Protein AF-A0A0F9G2N0-F1 (afdb_monomer)

Solvent-accessible surface area (backbone atoms only — not comparable to full-atom values): 6550 Å² total; per-residue (Å²): 134,86,53,68,74,60,53,52,54,39,42,67,52,24,48,57,53,45,67,73,54,59,80,84,76,74,52,74,69,56,53,52,51,37,28,52,29,41,26,53,28,55,44,36,74,68,75,54,58,50,63,70,40,86,46,91,75,97,52,58,77,41,74,52,57,62,85,88,47,66,50,67,42,40,75,39,20,41,50,30,57,64,68,39,81,80,40,42,76,77,44,59,94,60,81,90,81,85,88,79,84,82,91,73,81,133

Nearest PDB structures (foldseek):
  8zaf-assembly1_B  TM=7.977E-01  e=6.417E+00  Shimazuella kribbensis
  8trc-assembly1_B  TM=2.451E-01  e=7.646E+00  Rattus norvegicus

Structure (mmCIF, N/CA/C/O backbone):
data_AF-A0A0F9G2N0-F1
#
_entry.id   AF-A0A0F9G2N0-F1
#
loop_
_atom_site.group_PDB
_atom_site.id
_atom_site.type_symbol
_atom_site.label_atom_id
_atom_site.label_alt_id
_atom_site.label_comp_id
_atom_site.label_asym_id
_atom_site.label_entity_id
_atom_site.label_seq_id
_atom_site.pdbx_PDB_ins_code
_atom_site.Cartn_x
_atom_site.Cartn_y
_atom_site.Cartn_z
_atom_site.occupancy
_atom_site.B_iso_or_equiv
_atom_site.auth_seq_id
_atom_site.auth_comp_id
_atom_site.auth_asym_id
_atom_site.auth_atom_id
_atom_site.pdbx_PDB_model_num
ATOM 1 N N . ALA A 1 1 ? -5.478 2.202 21.940 1.00 61.44 1 ALA A N 1
ATOM 2 C CA . ALA A 1 1 ? -4.141 2.016 21.344 1.00 61.44 1 ALA A CA 1
ATOM 3 C C . ALA A 1 1 ? -4.147 0.717 20.552 1.00 61.44 1 ALA A C 1
ATOM 5 O O . ALA A 1 1 ? -4.714 -0.260 21.037 1.00 61.44 1 ALA A O 1
ATOM 6 N N . LEU A 1 2 ? -3.596 0.712 19.338 1.00 69.00 2 LEU A N 1
ATOM 7 C CA . LEU A 1 2 ? -3.338 -0.531 18.608 1.00 69.00 2 LEU A CA 1
ATOM 8 C C . LEU A 1 2 ? -2.234 -1.302 19.338 1.00 69.00 2 LEU A C 1
ATOM 10 O O . LEU A 1 2 ? -1.269 -0.698 19.789 1.00 69.00 2 LEU A O 1
ATOM 14 N N . LEU A 1 3 ? -2.414 -2.613 19.492 1.00 81.44 3 LEU A N 1
ATOM 15 C CA . LEU A 1 3 ? -1.382 -3.495 20.040 1.00 81.44 3 LEU A CA 1
ATOM 16 C C . LEU A 1 3 ? -0.312 -3.735 18.972 1.00 81.44 3 LEU A C 1
ATOM 18 O O . LEU A 1 3 ? -0.665 -3.904 17.804 1.00 81.44 3 LEU A O 1
ATOM 22 N N . ASP A 1 4 ? 0.953 -3.840 19.372 1.00 84.06 4 ASP A N 1
ATOM 23 C CA . ASP A 1 4 ? 2.080 -4.061 18.452 1.00 84.06 4 ASP A CA 1
ATOM 24 C C . ASP A 1 4 ? 1.864 -5.293 17.562 1.00 84.06 4 ASP A C 1
ATOM 26 O O . ASP A 1 4 ? 1.970 -5.206 16.343 1.00 84.06 4 ASP A O 1
ATOM 30 N N . ALA A 1 5 ? 1.378 -6.397 18.140 1.00 84.69 5 ALA A N 1
ATOM 31 C CA . ALA A 1 5 ? 1.050 -7.614 17.394 1.00 84.69 5 ALA A CA 1
ATOM 32 C C . ALA A 1 5 ? -0.009 -7.404 16.291 1.00 84.69 5 ALA A C 1
ATOM 34 O O . ALA A 1 5 ? -0.023 -8.119 15.290 1.00 84.69 5 ALA A O 1
ATOM 35 N N . ALA A 1 6 ? -0.914 -6.432 16.458 1.00 85.88 6 ALA A N 1
ATOM 36 C CA . ALA A 1 6 ? -1.875 -6.089 15.416 1.00 85.88 6 ALA A CA 1
ATOM 37 C C . ALA A 1 6 ? -1.197 -5.322 14.276 1.00 85.88 6 ALA A C 1
ATOM 39 O O . ALA A 1 6 ? -1.492 -5.594 13.118 1.00 85.88 6 ALA A O 1
ATOM 40 N N . ILE A 1 7 ? -0.282 -4.400 14.592 1.00 89.44 7 ILE A N 1
ATOM 41 C CA . ILE A 1 7 ? 0.496 -3.649 13.597 1.00 89.44 7 ILE A CA 1
ATOM 42 C C . ILE A 1 7 ? 1.384 -4.607 12.795 1.00 89.44 7 ILE A C 1
ATOM 44 O O . ILE A 1 7 ? 1.370 -4.551 11.566 1.00 89.44 7 ILE A O 1
ATOM 48 N N . ASP A 1 8 ? 2.058 -5.543 13.464 1.00 93.31 8 ASP A N 1
ATOM 49 C CA . ASP A 1 8 ? 2.903 -6.557 12.824 1.00 93.31 8 ASP A CA 1
ATOM 50 C C . ASP A 1 8 ? 2.122 -7.417 11.825 1.00 93.31 8 ASP A C 1
ATOM 52 O O . ASP A 1 8 ? 2.616 -7.713 10.737 1.00 93.31 8 ASP A O 1
ATOM 56 N N . ALA A 1 9 ? 0.871 -7.764 12.141 1.00 93.44 9 ALA A N 1
ATOM 57 C CA . ALA A 1 9 ? 0.007 -8.490 11.215 1.00 93.44 9 ALA A CA 1
ATOM 58 C C . ALA A 1 9 ? -0.292 -7.681 9.939 1.00 93.44 9 ALA A C 1
ATOM 60 O O . ALA A 1 9 ? -0.304 -8.246 8.845 1.00 93.44 9 ALA A O 1
ATOM 61 N N . TYR A 1 10 ? -0.492 -6.361 10.043 1.00 94.75 10 TYR A N 1
ATOM 62 C CA . TYR A 1 10 ? -0.672 -5.505 8.864 1.00 94.75 10 TYR A CA 1
ATOM 63 C C . TYR A 1 10 ? 0.624 -5.334 8.068 1.00 94.75 10 TYR A C 1
ATOM 65 O O . TYR A 1 10 ? 0.571 -5.347 6.839 1.00 94.75 10 TYR A O 1
ATOM 73 N N . ILE A 1 11 ? 1.778 -5.235 8.736 1.00 95.38 11 ILE A N 1
ATOM 74 C CA . ILE A 1 11 ? 3.092 -5.188 8.075 1.00 95.38 11 ILE A CA 1
ATOM 75 C C . ILE A 1 11 ? 3.337 -6.487 7.298 1.00 95.38 11 ILE A C 1
ATOM 77 O O . ILE A 1 11 ? 3.724 -6.445 6.130 1.00 95.38 11 ILE A O 1
ATOM 81 N N . ALA A 1 12 ? 3.035 -7.639 7.903 1.00 96.12 12 ALA A N 1
ATOM 82 C CA . ALA A 1 12 ? 3.169 -8.949 7.269 1.00 96.12 12 ALA A CA 1
ATOM 83 C C . ALA A 1 12 ? 2.301 -9.101 6.007 1.00 96.12 12 ALA A C 1
ATOM 85 O O . ALA A 1 12 ? 2.643 -9.878 5.119 1.00 96.12 12 ALA A O 1
ATOM 86 N N . VAL A 1 13 ? 1.201 -8.347 5.902 1.00 94.94 13 VAL A N 1
ATOM 87 C CA . VAL A 1 13 ? 0.374 -8.265 4.687 1.00 94.94 13 VAL A CA 1
ATOM 88 C C . VAL A 1 13 ? 0.925 -7.231 3.702 1.00 94.94 13 VAL A C 1
ATOM 90 O O . VAL A 1 13 ? 0.983 -7.496 2.501 1.00 94.94 13 VAL A O 1
ATOM 93 N N . ALA A 1 14 ? 1.346 -6.059 4.181 1.00 96.12 14 ALA A N 1
ATOM 94 C CA . ALA A 1 14 ? 1.851 -4.983 3.333 1.00 96.12 14 ALA A CA 1
ATOM 95 C C . ALA A 1 14 ? 3.133 -5.384 2.586 1.00 96.12 14 ALA A C 1
ATOM 97 O O . ALA A 1 14 ? 3.257 -5.081 1.399 1.00 96.12 14 ALA A O 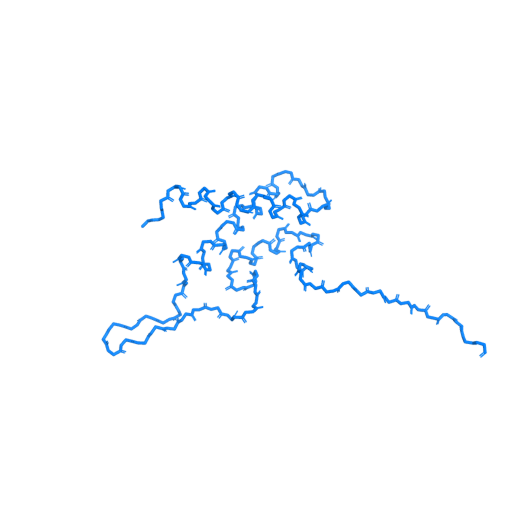1
ATOM 98 N N . ASN A 1 15 ? 4.043 -6.112 3.240 1.00 95.50 15 ASN A N 1
ATOM 99 C CA . ASN A 1 15 ? 5.311 -6.545 2.654 1.00 95.50 15 ASN A CA 1
ATOM 100 C C . ASN A 1 15 ? 5.137 -7.327 1.333 1.00 95.50 15 ASN A C 1
ATOM 102 O O . ASN A 1 15 ? 5.578 -6.830 0.292 1.00 95.50 15 ASN A O 1
ATOM 106 N N . PRO A 1 16 ? 4.431 -8.477 1.298 1.00 95.25 16 PRO A N 1
ATOM 107 C CA . PRO A 1 16 ? 4.236 -9.217 0.056 1.00 95.25 16 PRO A CA 1
ATOM 108 C C . PRO A 1 16 ? 3.415 -8.434 -0.974 1.00 95.25 16 PRO A C 1
ATOM 110 O O . PRO A 1 16 ? 3.631 -8.607 -2.171 1.00 95.25 16 PRO A O 1
ATOM 113 N N . MET A 1 17 ? 2.500 -7.548 -0.558 1.00 94.56 17 MET A N 1
ATOM 114 C CA . MET A 1 17 ? 1.779 -6.688 -1.505 1.00 94.56 17 MET A CA 1
ATOM 115 C C . MET A 1 17 ? 2.729 -5.748 -2.249 1.00 94.56 17 MET A C 1
ATOM 117 O O . MET A 1 17 ? 2.625 -5.631 -3.469 1.00 94.56 17 MET A O 1
ATOM 121 N N . VAL A 1 18 ? 3.662 -5.104 -1.546 1.00 94.94 18 VAL A N 1
ATOM 122 C CA . VAL A 1 18 ? 4.657 -4.222 -2.169 1.00 94.94 18 VAL A CA 1
ATOM 123 C C . VAL A 1 18 ? 5.610 -5.027 -3.046 1.00 94.94 18 VAL A C 1
ATOM 125 O O . VAL A 1 18 ? 5.768 -4.691 -4.220 1.00 94.94 18 VAL A O 1
ATOM 128 N N . THR A 1 19 ? 6.178 -6.116 -2.522 1.00 92.50 19 THR A N 1
ATOM 129 C CA . THR A 1 19 ? 7.156 -6.950 -3.240 1.00 92.50 19 THR A CA 1
ATOM 130 C C . THR A 1 19 ? 6.591 -7.554 -4.523 1.00 92.50 19 THR A C 1
ATOM 132 O O . THR A 1 19 ? 7.288 -7.598 -5.532 1.00 92.50 19 THR A O 1
ATOM 135 N N . ASN A 1 20 ? 5.330 -7.993 -4.512 1.00 91.19 20 ASN A N 1
ATOM 136 C CA . ASN A 1 20 ? 4.723 -8.639 -5.676 1.00 91.19 20 ASN A CA 1
ATOM 137 C C . ASN A 1 20 ? 4.135 -7.641 -6.681 1.00 91.19 20 ASN A C 1
ATOM 139 O O . ASN A 1 20 ? 4.001 -7.972 -7.857 1.00 91.19 20 ASN A O 1
ATOM 143 N N . THR A 1 21 ? 3.754 -6.440 -6.236 1.00 91.50 21 THR A N 1
ATOM 144 C CA . THR A 1 21 ? 3.095 -5.449 -7.105 1.00 91.50 21 THR A CA 1
ATOM 145 C C . THR A 1 21 ? 4.102 -4.525 -7.781 1.00 91.50 21 THR A C 1
ATOM 147 O O . THR A 1 21 ? 3.942 -4.198 -8.955 1.00 91.50 21 THR A O 1
ATOM 150 N N . VAL A 1 22 ? 5.136 -4.083 -7.062 1.00 91.81 22 VAL A N 1
ATOM 151 C CA . VAL A 1 22 ? 6.083 -3.076 -7.554 1.00 91.81 22 VAL A CA 1
ATOM 152 C C . VAL A 1 22 ? 7.316 -3.757 -8.147 1.00 91.81 22 VAL A C 1
ATOM 154 O O . VAL A 1 22 ? 8.201 -4.202 -7.425 1.00 91.81 22 VAL A O 1
ATOM 157 N N . THR A 1 23 ? 7.404 -3.801 -9.477 1.00 83.50 23 THR A N 1
ATOM 158 C CA . THR A 1 23 ? 8.484 -4.507 -10.204 1.00 83.50 23 THR A CA 1
ATOM 159 C C . THR A 1 23 ? 9.469 -3.584 -10.927 1.00 83.50 23 THR A C 1
ATOM 161 O O . THR A 1 23 ? 10.484 -4.026 -11.453 1.00 83.50 23 THR A O 1
ATOM 164 N N . CYS A 1 24 ? 9.204 -2.284 -10.941 1.00 84.25 24 CYS A N 1
ATOM 165 C CA . CYS A 1 24 ? 9.889 -1.288 -11.769 1.00 84.25 24 CYS A CA 1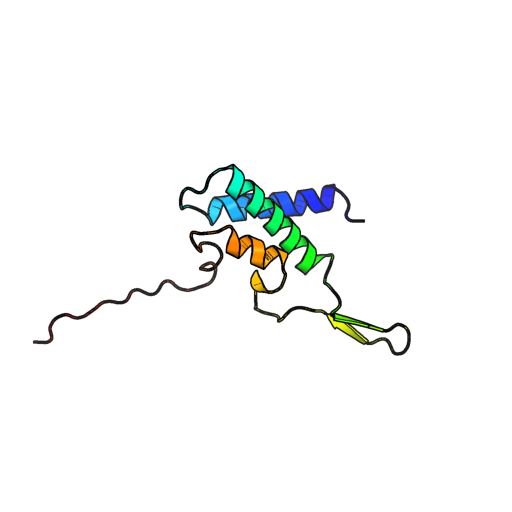
ATOM 166 C C . CYS A 1 24 ? 11.231 -0.756 -11.217 1.00 84.25 24 CYS A C 1
ATOM 168 O O . CYS A 1 24 ? 11.696 0.295 -11.654 1.00 84.25 24 CYS A O 1
ATOM 170 N N . GLY A 1 25 ? 11.863 -1.447 -10.265 1.00 86.94 25 GLY A N 1
ATOM 171 C CA . GLY A 1 25 ? 13.205 -1.087 -9.786 1.00 86.94 25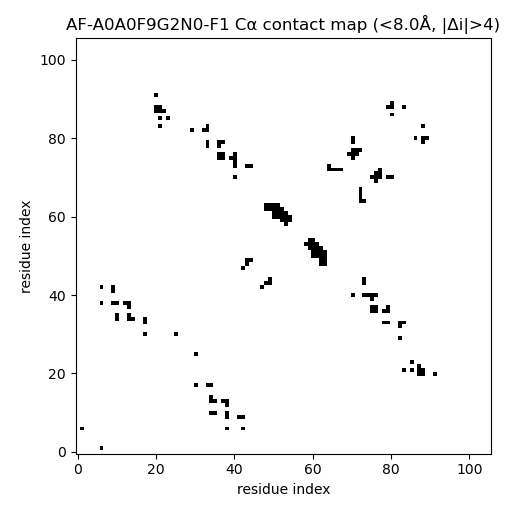 GLY A CA 1
ATOM 172 C C . GLY A 1 25 ? 13.284 0.146 -8.875 1.00 86.94 25 GLY A C 1
ATOM 173 O O . GLY A 1 25 ? 14.306 0.830 -8.875 1.00 86.94 25 GLY A O 1
ATOM 174 N N . LEU A 1 26 ? 12.241 0.443 -8.087 1.00 92.62 26 LEU A N 1
ATOM 175 C CA . LEU A 1 26 ? 12.336 1.456 -7.025 1.00 92.62 26 LEU A CA 1
ATOM 176 C C . LEU A 1 26 ? 13.411 1.079 -5.995 1.00 92.62 26 LEU A C 1
ATOM 178 O O . LEU A 1 26 ? 13.667 -0.100 -5.743 1.00 92.62 26 LEU A O 1
ATOM 182 N N . SER A 1 27 ? 14.023 2.085 -5.363 1.00 95.06 27 SER A N 1
ATOM 183 C CA . SER A 1 27 ? 15.011 1.839 -4.312 1.00 95.06 27 SER A CA 1
ATOM 184 C C . SER A 1 27 ? 14.377 1.137 -3.108 1.00 95.06 27 SER A C 1
ATOM 186 O O . SER A 1 27 ? 13.213 1.361 -2.768 1.00 95.06 27 SER A O 1
ATOM 188 N N . ALA A 1 28 ? 15.177 0.346 -2.390 1.00 94.00 28 ALA A N 1
ATOM 189 C CA . ALA A 1 28 ? 14.728 -0.325 -1.170 1.00 94.00 28 ALA A CA 1
ATOM 190 C C . ALA A 1 28 ? 14.186 0.658 -0.111 1.00 94.00 28 ALA A C 1
ATOM 192 O O . ALA A 1 28 ? 13.262 0.322 0.626 1.00 94.00 28 ALA A O 1
ATOM 193 N N . SER A 1 29 ? 14.719 1.885 -0.059 1.00 95.88 29 SER A N 1
ATOM 194 C CA . SER A 1 29 ? 14.212 2.938 0.827 1.00 95.88 29 SER A CA 1
ATOM 195 C C . SER A 1 29 ? 12.791 3.369 0.464 1.00 95.88 29 SER A C 1
ATOM 197 O O . SER A 1 29 ? 11.947 3.466 1.350 1.00 95.88 29 SER A O 1
ATOM 199 N N . VAL A 1 30 ? 12.499 3.568 -0.825 1.00 95.75 30 VAL A N 1
ATOM 200 C CA . VAL A 1 30 ? 11.156 3.941 -1.291 1.00 95.75 30 VAL A CA 1
ATOM 201 C C . VAL A 1 30 ? 10.174 2.793 -1.076 1.00 95.75 30 VAL A C 1
ATOM 203 O O . VAL A 1 30 ? 9.080 3.026 -0.573 1.00 95.75 30 VAL A O 1
ATOM 206 N N . LEU A 1 31 ? 10.572 1.549 -1.364 1.00 95.81 31 LEU A N 1
ATOM 207 C CA . LEU A 1 31 ? 9.733 0.371 -1.107 1.00 95.81 31 LEU A CA 1
ATOM 208 C C . LEU A 1 31 ? 9.359 0.246 0.377 1.00 95.81 31 LEU A C 1
ATOM 210 O O . LEU A 1 31 ? 8.208 -0.041 0.701 1.00 95.81 31 LEU A O 1
ATOM 214 N N . LYS A 1 32 ? 10.304 0.532 1.281 1.00 96.62 32 LYS A N 1
ATOM 215 C CA . LYS A 1 32 ? 10.059 0.510 2.728 1.00 96.62 32 LYS A CA 1
ATOM 216 C C . LYS A 1 32 ? 9.114 1.622 3.191 1.00 96.62 32 LYS A C 1
ATOM 218 O O . LYS A 1 32 ? 8.291 1.397 4.075 1.00 96.62 32 LYS A O 1
ATOM 223 N N . GLU A 1 33 ? 9.194 2.809 2.593 1.00 97.44 33 GLU A N 1
ATOM 224 C CA . GLU A 1 33 ? 8.213 3.869 2.851 1.00 97.44 33 GLU A CA 1
ATOM 225 C C . GLU A 1 33 ? 6.826 3.485 2.324 1.00 97.44 33 GLU A C 1
ATOM 227 O O . GLU A 1 33 ? 5.838 3.642 3.040 1.00 97.44 33 GLU A O 1
ATOM 232 N N . ILE A 1 34 ? 6.736 2.913 1.120 1.00 97.19 34 ILE A N 1
ATOM 233 C CA . ILE A 1 34 ? 5.469 2.427 0.558 1.00 97.19 34 ILE A CA 1
ATOM 234 C C . ILE A 1 34 ? 4.825 1.389 1.488 1.00 97.19 34 ILE A C 1
ATOM 236 O O . ILE A 1 34 ? 3.637 1.505 1.781 1.00 97.19 34 ILE A O 1
ATOM 240 N N . GLU A 1 35 ? 5.586 0.419 2.000 1.00 97.44 35 GLU A N 1
ATOM 241 C CA . GLU A 1 35 ? 5.099 -0.575 2.969 1.00 97.44 35 GLU A CA 1
ATOM 242 C C . GLU A 1 35 ? 4.548 0.083 4.241 1.00 97.44 35 GLU A C 1
ATOM 244 O O . GLU A 1 35 ? 3.463 -0.277 4.709 1.00 97.44 35 GLU A O 1
ATOM 249 N N . ARG A 1 36 ? 5.249 1.091 4.777 1.00 97.25 36 ARG A N 1
ATOM 250 C CA . ARG A 1 36 ? 4.804 1.836 5.962 1.00 97.25 36 ARG A CA 1
ATOM 251 C C . ARG A 1 36 ? 3.468 2.535 5.718 1.00 97.25 36 ARG A C 1
ATOM 253 O O . ARG A 1 36 ? 2.544 2.395 6.519 1.00 97.25 36 ARG A O 1
ATOM 260 N N . TRP A 1 37 ? 3.348 3.272 4.617 1.00 97.69 37 TRP A N 1
ATOM 261 C CA . TRP A 1 37 ? 2.115 3.994 4.291 1.00 97.69 37 TRP A CA 1
ATOM 262 C C . TRP A 1 37 ? 0.972 3.049 3.913 1.00 97.69 37 TRP A C 1
ATOM 264 O O . TRP A 1 37 ? -0.178 3.312 4.265 1.00 97.69 37 TRP A O 1
ATOM 274 N N . LEU A 1 38 ? 1.275 1.914 3.278 1.00 96.62 38 LEU A N 1
ATOM 275 C CA . LEU A 1 38 ? 0.295 0.867 2.999 1.00 96.62 38 LEU A CA 1
ATOM 276 C C . LEU A 1 38 ? -0.213 0.227 4.295 1.00 96.62 38 LEU A C 1
ATOM 278 O O . LEU A 1 38 ? -1.417 0.048 4.450 1.00 96.62 38 LEU A O 1
ATOM 282 N N . THR A 1 39 ? 0.670 -0.036 5.257 1.00 96.25 39 THR A N 1
ATOM 283 C CA . THR A 1 39 ? 0.297 -0.523 6.595 1.00 96.25 39 THR A CA 1
ATOM 284 C C . THR A 1 39 ? -0.657 0.459 7.281 1.00 96.25 39 THR A C 1
ATOM 286 O O . THR A 1 39 ? -1.730 0.061 7.738 1.00 96.25 39 THR A O 1
ATOM 289 N N . ALA A 1 40 ? -0.327 1.755 7.284 1.00 94.38 40 ALA A N 1
ATOM 290 C CA . ALA A 1 40 ? -1.197 2.795 7.840 1.00 94.38 40 ALA A CA 1
ATOM 291 C C . ALA A 1 40 ? -2.553 2.873 7.115 1.00 94.38 40 ALA A C 1
ATOM 293 O O . ALA A 1 40 ? -3.599 2.997 7.756 1.00 94.38 40 ALA A O 1
ATOM 294 N N . HIS A 1 41 ? -2.562 2.735 5.785 1.00 93.75 41 HIS A N 1
ATOM 295 C CA . HIS A 1 41 ? -3.795 2.649 5.007 1.00 93.75 41 HIS A CA 1
ATOM 296 C C . HIS A 1 41 ? -4.659 1.461 5.457 1.00 93.75 41 HIS A C 1
ATOM 298 O O . HIS A 1 41 ? -5.828 1.659 5.791 1.00 93.75 41 HIS A O 1
ATOM 304 N N . LEU A 1 42 ? -4.089 0.256 5.543 1.00 92.88 42 LEU A N 1
ATOM 305 C CA . LEU A 1 42 ? -4.806 -0.953 5.964 1.00 92.88 42 LEU A CA 1
ATOM 306 C C . LEU A 1 42 ? -5.399 -0.817 7.373 1.00 92.88 42 LEU A C 1
ATOM 308 O O . LEU A 1 42 ? -6.549 -1.203 7.600 1.00 92.88 42 LEU A O 1
ATOM 312 N N . ILE A 1 43 ? -4.656 -0.213 8.301 1.00 91.56 43 ILE A N 1
ATOM 313 C CA . ILE A 1 43 ? -5.143 0.094 9.650 1.00 91.56 43 ILE A CA 1
ATOM 314 C C . ILE A 1 43 ? -6.337 1.058 9.584 1.00 91.56 43 ILE A C 1
ATOM 316 O O . ILE A 1 43 ? -7.395 0.756 10.140 1.00 91.56 43 ILE A O 1
ATOM 320 N N . SER A 1 44 ? -6.213 2.170 8.849 1.00 88.62 44 SER A N 1
ATOM 321 C CA . SER A 1 44 ? -7.263 3.200 8.759 1.00 88.62 44 SER A CA 1
ATOM 322 C C . SER A 1 44 ? -8.578 2.708 8.146 1.00 88.62 44 SER A C 1
ATOM 324 O O . SER A 1 44 ? -9.651 3.138 8.556 1.00 88.62 44 SER A O 1
ATOM 326 N N . ILE A 1 45 ? -8.542 1.769 7.197 1.00 86.31 45 ILE A N 1
ATOM 327 C CA . ILE A 1 45 ? -9.772 1.246 6.574 1.00 86.31 45 ILE A CA 1
ATOM 328 C C . ILE A 1 45 ? -10.427 0.106 7.377 1.00 86.31 45 ILE A C 1
ATOM 330 O O . ILE A 1 45 ? -11.593 -0.236 7.137 1.00 86.31 45 ILE A O 1
ATOM 334 N N . THR A 1 46 ? -9.702 -0.497 8.327 1.00 82.69 46 THR A N 1
ATOM 335 C CA . THR A 1 46 ? -10.182 -1.650 9.108 1.00 82.69 46 THR A CA 1
ATOM 336 C C . THR A 1 46 ? -10.476 -1.310 10.565 1.00 82.69 46 THR A C 1
ATOM 338 O O . THR A 1 46 ? -11.598 -1.530 11.017 1.00 82.69 46 THR A O 1
ATOM 341 N N . LYS A 1 47 ? -9.482 -0.796 11.292 1.00 73.50 47 LYS A N 1
ATOM 342 C CA . LYS A 1 47 ? -9.519 -0.550 12.739 1.00 73.50 47 LYS A CA 1
ATOM 343 C C . LYS A 1 47 ? -9.901 0.886 13.059 1.00 73.50 47 LYS A C 1
ATOM 345 O O . LYS A 1 47 ? -10.815 1.102 13.846 1.00 73.50 47 LYS A O 1
ATOM 350 N N . ASP A 1 48 ? -9.261 1.837 12.389 1.00 66.38 48 ASP A N 1
ATOM 351 C CA . ASP A 1 48 ? -9.422 3.265 12.666 1.00 66.38 48 ASP A CA 1
ATOM 352 C C . ASP A 1 48 ? -10.288 3.923 11.593 1.00 66.38 48 ASP A C 1
ATOM 354 O O . ASP A 1 48 ? -9.909 4.933 10.996 1.00 66.38 48 ASP A O 1
ATOM 358 N N . ARG A 1 49 ? -11.451 3.320 11.306 1.00 62.00 49 ARG A N 1
ATOM 359 C CA . ARG A 1 49 ? -12.393 3.880 10.333 1.00 62.00 49 ARG A CA 1
ATOM 360 C C . ARG A 1 49 ? -12.781 5.279 10.782 1.00 62.00 49 ARG A C 1
ATOM 362 O O . ARG A 1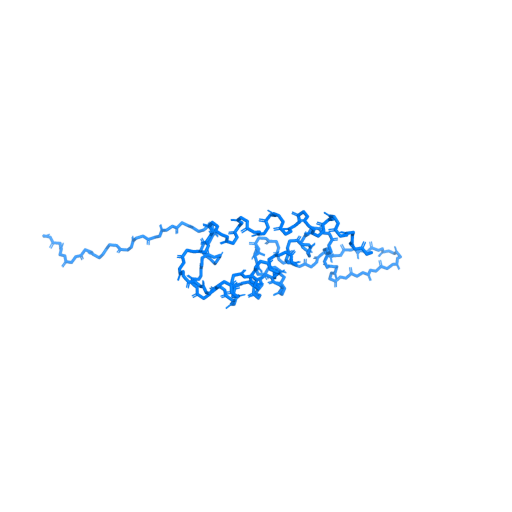 49 ? -13.572 5.433 11.709 1.00 62.00 49 ARG A O 1
ATOM 369 N N . MET A 1 50 ? -12.229 6.285 10.110 1.00 55.31 50 MET A N 1
ATOM 370 C CA . MET A 1 50 ? -12.485 7.675 10.451 1.00 55.31 50 MET A CA 1
ATOM 371 C C . MET A 1 50 ? -13.983 7.962 10.308 1.00 55.31 50 MET A C 1
ATOM 373 O O . MET A 1 50 ? -14.569 7.783 9.235 1.00 55.31 50 MET A O 1
ATOM 377 N N . THR A 1 51 ? -14.614 8.396 11.390 1.00 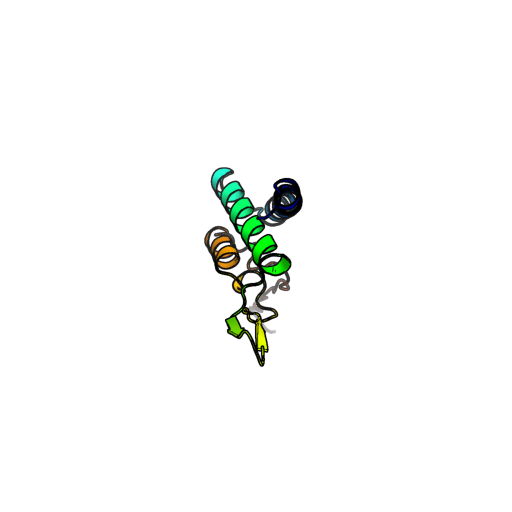52.00 51 THR A N 1
ATOM 378 C CA . THR A 1 51 ? -15.982 8.908 11.397 1.00 52.00 51 THR A CA 1
ATOM 379 C C . THR A 1 51 ? -15.974 10.327 10.822 1.00 52.00 51 THR A C 1
ATOM 381 O O . THR A 1 51 ? -15.199 11.182 11.229 1.00 52.00 51 THR A O 1
ATOM 384 N N . THR A 1 52 ? -16.810 10.581 9.817 1.00 53.22 52 THR A N 1
ATOM 385 C CA . THR A 1 52 ? -17.021 11.923 9.232 1.00 53.22 52 THR A CA 1
ATOM 386 C C . THR A 1 52 ? -17.849 12.816 10.148 1.00 53.22 52 THR A C 1
ATOM 388 O O . THR A 1 52 ? -17.816 14.034 10.020 1.00 53.22 52 THR A O 1
ATOM 391 N N . GLU A 1 53 ? -18.647 12.202 11.020 1.00 48.06 53 GLU A N 1
ATOM 392 C CA . GLU A 1 53 ? -19.572 12.862 11.931 1.00 48.06 53 GLU A CA 1
ATOM 393 C C . GLU A 1 53 ? -19.762 11.943 13.147 1.00 48.06 53 GLU A C 1
ATOM 395 O O . GLU A 1 53 ? -20.103 10.766 12.985 1.00 48.06 53 GLU A O 1
ATOM 400 N N . GLU A 1 54 ? -19.506 12.464 14.347 1.00 48.16 54 GLU A N 1
ATOM 401 C CA . GLU A 1 54 ? -19.730 11.781 15.622 1.00 48.16 54 GLU A CA 1
ATOM 402 C C . GLU A 1 54 ? -20.708 12.632 16.447 1.00 48.16 54 GLU A C 1
ATOM 404 O O . GLU A 1 54 ? -20.396 13.755 16.843 1.00 48.16 54 GLU A O 1
ATOM 409 N N . LYS A 1 55 ? -21.930 12.130 16.653 1.00 48.12 55 LYS A N 1
ATOM 410 C CA . LYS A 1 55 ? -22.955 12.765 17.497 1.00 48.12 55 LYS A CA 1
ATOM 411 C C . LYS A 1 55 ? -23.218 11.844 18.684 1.00 48.12 55 LYS A C 1
ATOM 413 O O . LYS A 1 55 ? -23.546 10.687 18.462 1.00 48.12 55 LYS A O 1
ATOM 418 N N . LEU A 1 56 ? -23.117 12.330 19.921 1.00 50.62 56 LEU A N 1
ATOM 419 C CA . LEU A 1 56 ? -23.505 11.572 21.120 1.00 50.62 56 LEU A CA 1
ATOM 420 C C . LEU A 1 56 ? -24.884 12.039 21.623 1.00 50.62 56 LEU A C 1
ATOM 422 O O . LEU A 1 56 ? -25.052 13.213 21.945 1.00 50.62 56 LEU A O 1
ATOM 426 N N . GLY A 1 57 ? -25.864 11.122 21.658 1.00 65.69 57 GLY A N 1
ATOM 427 C CA . GLY A 1 57 ? -27.287 11.368 21.958 1.00 65.69 57 GLY A CA 1
ATOM 428 C C . GLY A 1 57 ? -28.203 10.599 20.993 1.00 65.69 57 GLY A C 1
ATOM 429 O O . GLY A 1 57 ? -28.034 9.395 20.835 1.00 65.69 57 GLY A O 1
ATOM 430 N N . GLU A 1 58 ? -29.106 11.287 20.282 1.00 53.69 58 GLU A N 1
ATOM 431 C CA . GLU A 1 58 ? -29.665 10.856 18.980 1.00 53.69 58 GLU A CA 1
ATOM 432 C C . GLU A 1 58 ? -28.527 10.655 17.952 1.00 53.69 58 GLU A C 1
ATOM 434 O O . GLU A 1 58 ? -28.274 11.463 17.054 1.00 53.69 58 GLU A O 1
ATOM 439 N N . ALA A 1 59 ? -27.742 9.610 18.174 1.00 47.94 59 ALA A N 1
ATOM 440 C CA . ALA A 1 59 ? -26.399 9.468 17.657 1.00 47.94 59 ALA A CA 1
ATOM 441 C C . ALA A 1 59 ? -26.421 8.849 16.263 1.00 47.94 59 ALA A C 1
ATOM 443 O O . ALA A 1 59 ? -26.677 7.658 16.102 1.00 47.94 59 ALA A O 1
ATOM 444 N N . THR A 1 60 ? -26.125 9.656 15.244 1.00 49.12 60 THR A N 1
ATOM 445 C CA . THR A 1 60 ? -25.837 9.156 13.895 1.00 49.12 60 THR A CA 1
ATOM 446 C C . THR A 1 60 ? -24.327 9.111 13.704 1.00 49.12 60 THR A C 1
ATOM 448 O O . THR A 1 60 ? -23.658 10.132 13.844 1.00 49.12 60 THR A O 1
ATOM 451 N N . VAL A 1 61 ? -23.800 7.935 13.363 1.00 52.50 61 VAL A N 1
ATOM 452 C CA . VAL A 1 61 ? -22.396 7.739 12.982 1.00 52.50 61 VAL A CA 1
ATOM 453 C C . VAL A 1 61 ? -22.327 7.649 11.458 1.00 52.50 61 VAL A C 1
ATOM 455 O O . VAL A 1 61 ? -22.894 6.728 10.870 1.00 52.50 61 VAL A O 1
ATOM 458 N N . LYS A 1 62 ? -21.637 8.589 10.799 1.00 58.41 62 LYS A N 1
ATOM 459 C CA . LYS A 1 62 ? -21.339 8.501 9.357 1.00 58.41 62 LYS A CA 1
ATOM 460 C C . LYS A 1 62 ? -19.868 8.184 9.155 1.00 58.41 62 LYS A C 1
ATOM 462 O O . LYS A 1 62 ? -19.015 9.004 9.478 1.00 58.41 62 LYS A O 1
ATOM 467 N N . TYR A 1 63 ? -19.553 7.035 8.574 1.00 58.19 63 TYR A N 1
ATOM 468 C CA . TYR A 1 63 ? -18.179 6.683 8.209 1.00 58.19 63 TYR A CA 1
ATOM 469 C C . TYR A 1 63 ? -17.687 7.523 7.026 1.00 58.19 63 TYR A C 1
ATOM 471 O O . TYR A 1 63 ? -18.437 7.741 6.073 1.00 58.19 63 TYR A O 1
ATOM 479 N N . SER A 1 64 ? -16.444 7.998 7.102 1.00 58.41 64 SER A N 1
ATOM 480 C CA . SER A 1 64 ? -15.808 8.760 6.026 1.00 58.41 64 SER A CA 1
ATOM 481 C C . SER A 1 64 ? -15.162 7.825 5.006 1.00 58.41 64 SER A C 1
ATOM 483 O O . SER A 1 64 ? -14.797 6.691 5.316 1.00 58.41 64 SER A O 1
ATOM 485 N N . GLY A 1 65 ? -15.039 8.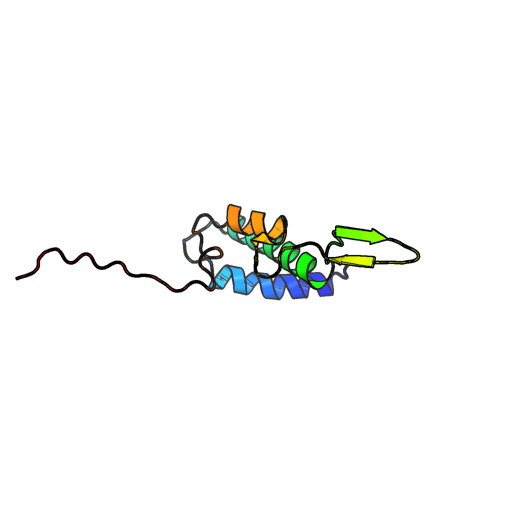317 3.773 1.00 57.09 65 GLY A N 1
ATOM 486 C CA . GLY A 1 65 ? -14.498 7.573 2.639 1.00 57.09 65 GLY A CA 1
ATOM 487 C C . GLY A 1 65 ? -15.571 7.262 1.600 1.00 57.09 65 GLY A C 1
ATOM 488 O O . GLY A 1 65 ? -16.645 6.747 1.904 1.00 57.09 65 GLY A O 1
ATOM 489 N N . ARG A 1 66 ? -15.286 7.576 0.335 1.00 59.94 66 ARG A N 1
ATOM 490 C CA . ARG A 1 66 ? -16.086 7.059 -0.777 1.00 59.94 66 ARG A CA 1
ATOM 491 C C . ARG A 1 66 ? -15.770 5.570 -0.921 1.00 59.94 66 ARG A C 1
ATOM 493 O O . ARG A 1 66 ? -14.624 5.198 -1.182 1.00 59.94 66 ARG A O 1
ATOM 500 N N . PHE A 1 67 ? -16.773 4.720 -0.717 1.00 66.31 67 PHE A N 1
ATOM 501 C CA . PHE A 1 67 ? -16.642 3.286 -0.968 1.00 66.31 67 PHE A CA 1
ATOM 502 C C . PHE A 1 67 ? -16.234 3.047 -2.427 1.00 66.31 67 PHE A C 1
ATOM 504 O O . PHE A 1 67 ? -16.705 3.735 -3.328 1.00 66.31 67 PHE A O 1
ATOM 511 N N . GLY A 1 68 ? -15.342 2.082 -2.653 1.00 73.25 68 GLY A N 1
ATOM 512 C CA . GLY A 1 68 ? -14.847 1.748 -3.993 1.00 73.25 68 GLY A CA 1
ATOM 513 C C . GLY A 1 68 ? -13.638 2.559 -4.478 1.00 73.25 68 GLY A C 1
ATOM 514 O O . GLY A 1 68 ? -13.085 2.225 -5.519 1.00 73.25 68 GLY A O 1
ATOM 515 N N . GLU A 1 69 ? -13.158 3.555 -3.726 1.00 84.44 69 GLU A N 1
ATOM 516 C CA . GLU A 1 69 ? -11.985 4.360 -4.122 1.00 84.44 69 GLU A CA 1
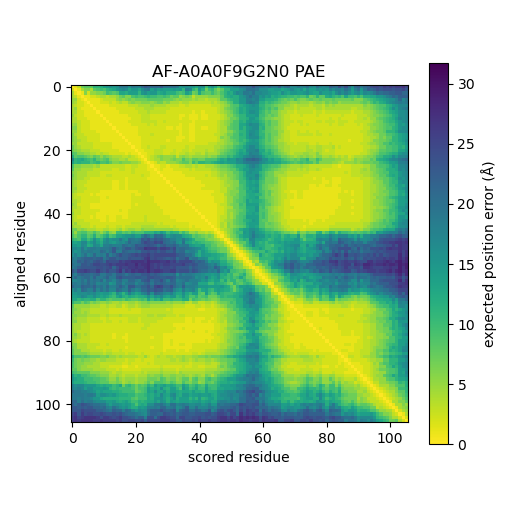ATOM 517 C C . GLU A 1 69 ? -10.623 3.699 -3.812 1.00 84.44 69 GLU A C 1
ATOM 519 O O . GLU A 1 69 ? -9.567 4.246 -4.143 1.00 84.44 69 GLU A O 1
ATOM 524 N N . GLY A 1 70 ? -10.614 2.523 -3.173 1.00 88.31 70 GLY A N 1
ATOM 525 C CA . GLY A 1 70 ? -9.392 1.778 -2.848 1.00 88.31 70 GLY A CA 1
ATOM 526 C C . GLY A 1 70 ? -8.378 2.634 -2.081 1.00 88.31 70 GLY A C 1
ATOM 527 O O . GLY A 1 70 ? -8.729 3.283 -1.094 1.00 88.31 70 GLY A O 1
ATOM 528 N N . LEU A 1 71 ? -7.136 2.701 -2.572 1.00 92.31 71 LEU A N 1
ATOM 529 C CA . LEU A 1 71 ? -6.068 3.519 -1.979 1.00 92.31 71 LEU A CA 1
ATOM 530 C C . LEU A 1 71 ? -6.390 5.022 -1.932 1.00 92.31 71 LEU A C 1
ATOM 532 O O . LEU A 1 71 ? -5.843 5.735 -1.100 1.00 92.31 71 LEU A O 1
ATOM 536 N N . LYS A 1 72 ? -7.307 5.537 -2.757 1.00 91.12 72 LYS A N 1
ATOM 537 C CA . LYS A 1 72 ? -7.679 6.961 -2.702 1.00 91.12 72 LYS A CA 1
ATOM 538 C C . LYS A 1 72 ? -8.604 7.301 -1.532 1.00 91.12 72 LYS A C 1
ATOM 540 O O . LYS A 1 72 ? -8.818 8.484 -1.269 1.00 91.12 72 LYS A O 1
ATOM 545 N N . SER A 1 73 ? -9.141 6.295 -0.837 1.00 88.19 73 SER A N 1
ATOM 546 C CA . SER A 1 73 ? -10.099 6.484 0.260 1.00 88.19 73 SER A CA 1
ATOM 547 C C . SER A 1 73 ? -9.492 7.104 1.521 1.00 88.19 73 SER A C 1
ATOM 549 O O . SER A 1 73 ? -10.235 7.676 2.315 1.00 88.19 73 SER A O 1
ATOM 551 N N . THR A 1 74 ? -8.167 7.044 1.698 1.00 90.00 74 THR A N 1
ATOM 552 C CA . THR A 1 74 ? -7.470 7.660 2.838 1.00 90.00 74 THR A CA 1
ATOM 553 C C . THR A 1 74 ? -6.232 8.421 2.377 1.00 90.00 74 THR A C 1
ATOM 555 O O . THR A 1 74 ? -5.654 8.107 1.336 1.00 90.00 74 THR A O 1
ATOM 558 N N . SER A 1 75 ? -5.797 9.415 3.156 1.00 91.62 75 SER A N 1
ATOM 559 C CA . SER A 1 75 ? -4.571 10.175 2.872 1.00 91.62 75 SER A CA 1
ATOM 560 C C . SER A 1 75 ? -3.342 9.265 2.794 1.00 91.62 75 SER A C 1
ATOM 562 O O . SER A 1 75 ? -2.522 9.424 1.897 1.00 91.62 75 SER A O 1
ATOM 564 N N . TYR A 1 76 ? -3.261 8.247 3.654 1.00 95.19 76 TYR A N 1
ATOM 565 C CA . TYR A 1 76 ? -2.177 7.260 3.642 1.00 95.19 76 TYR A CA 1
ATOM 566 C C . TYR A 1 76 ? -2.101 6.482 2.326 1.00 95.19 76 TYR A C 1
ATOM 568 O O . TYR A 1 76 ? -1.021 6.306 1.764 1.00 95.19 76 TYR A O 1
ATOM 576 N N . GLY A 1 77 ? -3.246 6.056 1.788 1.00 93.75 77 GLY A N 1
ATOM 577 C CA . GLY A 1 77 ? -3.269 5.367 0.500 1.00 93.75 77 GLY A CA 1
ATOM 578 C C . GLY A 1 77 ? -2.973 6.309 -0.677 1.00 93.75 77 GLY A C 1
ATOM 579 O O . GLY A 1 77 ? -2.334 5.900 -1.644 1.00 93.75 77 GLY A O 1
ATOM 580 N N . GLN A 1 78 ? -3.330 7.593 -0.583 1.00 94.19 78 GLN A N 1
ATOM 581 C CA . GLN A 1 78 ? -2.903 8.601 -1.562 1.00 94.19 78 GLN A CA 1
ATOM 582 C C . GLN A 1 78 ? -1.379 8.797 -1.537 1.00 94.19 78 GLN A C 1
ATOM 584 O O . GLN A 1 78 ? -0.768 8.923 -2.597 1.00 94.19 78 GLN A O 1
ATOM 589 N N . THR A 1 79 ? -0.746 8.735 -0.361 1.00 96.69 79 THR A N 1
ATOM 590 C CA . THR A 1 79 ? 0.719 8.741 -0.233 1.00 96.69 79 THR A CA 1
ATOM 591 C C . THR A 1 79 ? 1.355 7.507 -0.875 1.00 96.69 79 THR A C 1
ATOM 593 O O . THR A 1 79 ? 2.354 7.652 -1.575 1.00 96.69 79 THR A O 1
ATOM 596 N N . VAL A 1 80 ? 0.759 6.314 -0.734 1.00 96.69 80 VAL A N 1
ATOM 597 C CA . VAL A 1 80 ? 1.205 5.106 -1.464 1.00 96.69 80 VAL A CA 1
ATOM 598 C C . VAL A 1 80 ? 1.212 5.354 -2.974 1.00 96.69 80 VAL A C 1
ATOM 600 O O . VAL A 1 80 ? 2.216 5.096 -3.632 1.00 96.69 80 VAL A O 1
ATOM 603 N N . LEU A 1 81 ? 0.124 5.910 -3.516 1.00 95.44 81 LEU A N 1
ATOM 604 C CA . LEU A 1 81 ? 0.016 6.222 -4.947 1.00 95.44 81 LEU A CA 1
ATOM 605 C C . LEU A 1 81 ? 1.017 7.293 -5.405 1.00 95.44 81 LEU A C 1
ATOM 607 O O . LEU A 1 81 ? 1.449 7.263 -6.552 1.00 95.44 81 LEU A O 1
ATOM 611 N N . MET A 1 82 ? 1.373 8.235 -4.531 1.00 95.62 82 MET A N 1
ATOM 612 C CA . MET A 1 82 ? 2.368 9.270 -4.817 1.00 95.62 82 MET A CA 1
ATOM 613 C C . MET A 1 82 ? 3.796 8.705 -4.859 1.00 95.62 82 MET A C 1
ATOM 615 O O . MET A 1 82 ? 4.600 9.140 -5.679 1.00 95.62 82 MET A O 1
ATOM 619 N N . LEU A 1 83 ? 4.116 7.752 -3.978 1.00 95.12 83 LEU A N 1
ATOM 620 C CA . LEU A 1 83 ? 5.443 7.132 -3.891 1.00 95.12 83 LEU A CA 1
ATOM 621 C C . LEU A 1 83 ? 5.672 6.054 -4.962 1.00 95.12 83 LEU A C 1
ATOM 623 O O . LEU A 1 83 ? 6.801 5.874 -5.416 1.00 95.12 83 LEU A O 1
ATOM 627 N N . ASP A 1 84 ? 4.621 5.350 -5.387 1.00 94.38 84 ASP A N 1
ATOM 628 C CA . ASP A 1 84 ? 4.662 4.391 -6.496 1.00 94.38 84 ASP A CA 1
ATOM 629 C C . ASP A 1 84 ? 4.674 5.114 -7.852 1.00 94.38 84 ASP A C 1
ATOM 631 O O . ASP A 1 84 ? 3.695 5.134 -8.603 1.00 94.38 84 ASP A O 1
ATOM 635 N N . THR A 1 85 ? 5.822 5.700 -8.193 1.00 92.69 85 THR A N 1
ATOM 636 C CA . THR A 1 85 ? 6.032 6.447 -9.447 1.00 92.69 85 THR A CA 1
ATOM 637 C C . THR A 1 85 ? 5.849 5.600 -10.711 1.00 92.69 85 THR A C 1
ATOM 639 O O . THR A 1 85 ? 5.722 6.136 -11.810 1.00 92.69 85 THR A O 1
ATOM 642 N N . CYS A 1 86 ? 5.772 4.279 -10.572 1.00 89.56 86 CYS A N 1
ATOM 643 C CA . CYS A 1 86 ? 5.530 3.334 -11.660 1.00 89.56 86 CYS A CA 1
ATOM 644 C C . CYS A 1 86 ? 4.039 3.100 -11.940 1.00 89.56 86 CYS A C 1
ATOM 646 O O . CYS A 1 86 ? 3.657 2.527 -12.975 1.00 89.56 86 CYS A O 1
ATOM 648 N N . GLY A 1 87 ? 3.187 3.536 -11.009 1.00 90.19 87 GLY A N 1
ATOM 649 C CA . GLY A 1 87 ? 1.742 3.378 -11.057 1.00 90.19 87 GLY A CA 1
ATOM 650 C C . GLY A 1 87 ? 1.284 1.924 -10.963 1.00 90.19 87 GLY A C 1
ATOM 651 O O . GLY A 1 87 ? 0.209 1.604 -11.469 1.00 90.19 87 GLY A O 1
ATOM 652 N N . SER A 1 88 ? 2.079 1.040 -10.363 1.00 92.44 88 SER A N 1
ATOM 653 C CA . SER A 1 88 ? 1.773 -0.385 -10.182 1.00 92.44 88 SER A CA 1
ATOM 654 C C . SER A 1 88 ? 0.491 -0.583 -9.359 1.00 92.44 88 SER A C 1
ATOM 656 O O . SER A 1 88 ? -0.451 -1.239 -9.800 1.00 92.44 88 SER A O 1
ATOM 658 N N . PHE A 1 89 ? 0.387 0.091 -8.213 1.00 92.00 89 PHE A N 1
ATOM 659 C CA . PHE A 1 89 ? -0.796 0.126 -7.355 1.00 92.00 89 PHE A CA 1
ATOM 660 C C . PHE A 1 89 ? -1.971 0.870 -7.996 1.00 92.00 89 PHE A C 1
ATOM 662 O O . PHE A 1 89 ? -3.123 0.503 -7.783 1.00 92.00 89 PHE A O 1
ATOM 669 N N . ALA A 1 90 ? -1.711 1.886 -8.823 1.00 90.25 90 ALA A N 1
ATOM 670 C CA . ALA A 1 90 ? -2.765 2.598 -9.554 1.00 90.25 90 ALA A CA 1
ATOM 671 C C . ALA A 1 90 ? -3.392 1.757 -10.685 1.00 90.25 90 ALA A C 1
ATOM 673 O O . ALA A 1 90 ? -4.524 2.033 -11.113 1.00 90.25 90 ALA A O 1
ATOM 674 N N . LYS A 1 91 ? -2.643 0.774 -11.200 1.00 88.25 91 LYS A N 1
ATOM 675 C CA . LYS A 1 91 ? -3.071 -0.209 -12.206 1.00 88.25 91 LYS A CA 1
ATOM 676 C C . LYS A 1 91 ? -3.702 -1.450 -11.579 1.00 88.25 91 LYS A C 1
ATOM 678 O O . LYS A 1 91 ? -4.466 -2.132 -12.255 1.00 88.25 91 LYS A O 1
ATOM 683 N N . LEU A 1 92 ? -3.421 -1.727 -10.307 1.00 83.62 92 LEU A N 1
ATOM 684 C CA . LEU A 1 92 ? -3.939 -2.892 -9.599 1.00 83.62 92 LEU A CA 1
ATOM 685 C C . LEU A 1 92 ? -5.475 -2.957 -9.700 1.00 83.62 92 LEU A C 1
ATOM 687 O O . LEU A 1 92 ? -6.177 -1.998 -9.379 1.00 83.62 92 LEU A O 1
ATOM 691 N N . GLY A 1 93 ? -5.998 -4.080 -10.197 1.00 76.50 93 GLY A N 1
ATOM 692 C CA . GLY A 1 93 ? -7.436 -4.291 -10.411 1.00 76.50 93 GLY A CA 1
ATOM 693 C C . GLY A 1 93 ? -8.012 -3.712 -11.712 1.00 76.50 93 GLY A C 1
ATOM 694 O O . GLY A 1 93 ? -9.202 -3.894 -11.973 1.00 76.50 93 GLY A O 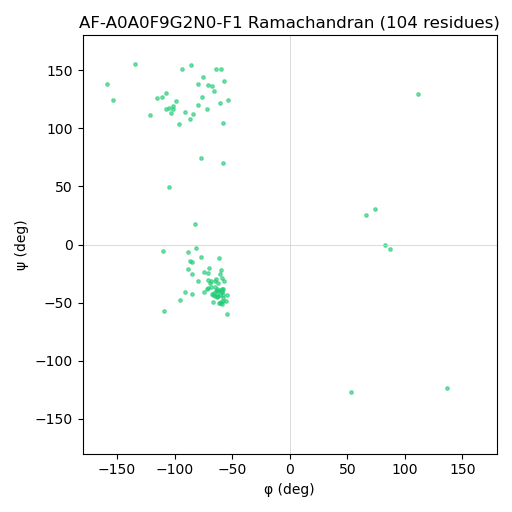1
ATOM 695 N N . LYS A 1 94 ? -7.208 -3.050 -12.554 1.00 82.12 94 LYS A N 1
ATOM 696 C CA . LYS A 1 94 ? -7.611 -2.626 -13.907 1.00 82.12 94 LYS A CA 1
ATOM 697 C C . LYS A 1 94 ? -7.208 -3.678 -14.941 1.00 82.12 94 LYS A C 1
ATOM 699 O O . LYS A 1 94 ? -6.233 -4.399 -14.758 1.00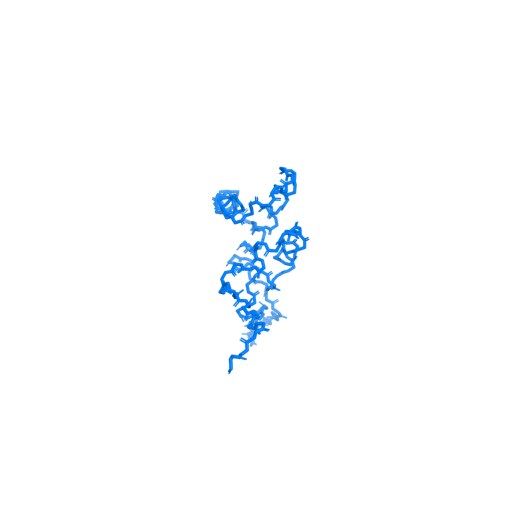 82.12 94 LYS A O 1
ATOM 704 N N . LYS A 1 95 ? -7.966 -3.765 -16.038 1.00 78.50 95 LYS A N 1
ATOM 705 C CA . LYS A 1 95 ? -7.609 -4.607 -17.189 1.00 78.50 95 LYS A CA 1
ATOM 706 C C . LYS A 1 95 ? -6.569 -3.897 -18.051 1.00 78.50 95 LYS A C 1
ATOM 708 O O . LYS A 1 95 ? -6.722 -2.707 -18.326 1.00 78.50 95 LYS A O 1
ATOM 713 N N . ASP A 1 96 ? -5.574 -4.641 -18.522 1.00 77.62 96 ASP A N 1
ATOM 714 C CA . ASP A 1 96 ? -4.648 -4.150 -19.537 1.00 77.62 96 ASP A CA 1
ATOM 715 C C . ASP A 1 96 ? -5.386 -3.914 -20.858 1.00 77.62 96 ASP A C 1
ATOM 717 O O . ASP A 1 96 ? -6.143 -4.765 -21.333 1.00 77.62 96 ASP A O 1
ATOM 721 N N . VAL A 1 97 ? -5.153 -2.749 -21.461 1.00 81.94 97 VAL A N 1
ATOM 722 C CA . VAL A 1 97 ? -5.698 -2.386 -22.772 1.00 81.94 97 VAL A CA 1
ATOM 723 C C . VAL A 1 97 ? -4.551 -2.344 -23.773 1.00 81.94 97 VAL A C 1
ATOM 725 O O . VAL A 1 97 ? -3.558 -1.651 -23.558 1.00 81.94 97 VAL A O 1
ATOM 728 N N . LYS A 1 98 ? -4.695 -3.068 -24.887 1.00 83.06 98 LYS A N 1
ATOM 729 C CA . LYS A 1 98 ? -3.794 -2.978 -26.041 1.00 83.06 98 LYS A CA 1
ATOM 730 C C . LYS A 1 98 ? -4.494 -2.197 -27.146 1.00 83.06 98 LYS A C 1
ATOM 732 O O . LYS A 1 98 ? -5.523 -2.638 -27.647 1.00 83.06 98 LYS A O 1
ATOM 737 N N . ILE A 1 99 ? -3.939 -1.047 -27.518 1.00 85.81 99 ILE A N 1
ATOM 738 C CA . ILE A 1 99 ? -4.404 -0.273 -28.672 1.00 85.81 99 ILE A CA 1
ATOM 739 C C . ILE A 1 99 ? -3.599 -0.749 -29.881 1.00 85.81 99 ILE A C 1
ATOM 741 O O . ILE A 1 99 ? -2.384 -0.574 -29.917 1.00 85.81 99 ILE A O 1
ATOM 745 N N . ILE A 1 100 ? -4.268 -1.382 -30.847 1.00 85.50 100 ILE A N 1
ATOM 746 C CA . ILE A 1 100 ? -3.659 -1.800 -32.115 1.00 85.50 100 ILE A CA 1
ATOM 747 C C . ILE A 1 100 ? -4.104 -0.797 -33.176 1.00 85.50 100 ILE A C 1
ATOM 749 O O . ILE A 1 100 ? -5.289 -0.717 -33.495 1.00 85.50 100 ILE A O 1
ATOM 753 N N . ALA A 1 101 ? -3.163 -0.011 -33.697 1.00 85.12 101 ALA A N 1
ATOM 754 C CA . ALA A 1 101 ? -3.424 0.861 -34.834 1.00 85.12 101 ALA A CA 1
ATOM 755 C C . ALA A 1 101 ? -3.386 0.027 -36.121 1.00 85.12 101 ALA A C 1
ATOM 757 O O . ALA A 1 101 ? -2.365 -0.585 -36.431 1.00 85.12 101 ALA A O 1
ATOM 758 N N . VAL A 1 102 ? -4.492 -0.003 -36.865 1.00 81.31 102 VAL A N 1
ATOM 759 C CA . VAL A 1 102 ? -4.525 -0.589 -38.210 1.00 81.31 102 VAL A CA 1
ATOM 760 C C . VAL A 1 102 ? -4.042 0.481 -39.184 1.00 81.31 102 VAL A C 1
ATOM 762 O O . VAL A 1 102 ? -4.692 1.512 -39.343 1.00 81.31 102 VAL A O 1
ATOM 765 N N . THR A 1 103 ? -2.872 0.270 -39.788 1.00 82.38 103 THR A N 1
ATOM 766 C CA . THR A 1 103 ? -2.204 1.264 -40.647 1.00 82.38 103 THR A CA 1
ATOM 767 C C . THR A 1 103 ? -2.619 1.201 -42.116 1.00 82.38 103 THR A C 1
ATOM 769 O O . THR A 1 103 ? -2.229 2.075 -42.884 1.00 82.38 103 THR A O 1
ATOM 772 N N . SER A 1 104 ? -3.410 0.208 -42.524 1.00 76.19 104 SER A N 1
ATOM 773 C CA . SER A 1 104 ? -3.956 0.120 -43.881 1.00 76.19 104 SER A CA 1
ATOM 774 C C . SER A 1 104 ? -5.185 -0.782 -43.918 1.00 76.19 104 SER A C 1
ATOM 776 O O . SER A 1 104 ? -5.187 -1.849 -43.306 1.00 76.19 104 SER A O 1
ATOM 778 N N . PHE A 1 105 ? -6.200 -0.357 -44.663 1.00 71.81 105 PHE A N 1
ATOM 779 C CA . PHE A 1 105 ? -7.306 -1.200 -45.108 1.00 71.81 105 PHE A CA 1
ATOM 780 C C . PHE A 1 105 ? -7.102 -1.424 -46.611 1.00 71.81 105 PHE A C 1
ATOM 782 O O . PHE A 1 105 ? -6.797 -0.454 -47.309 1.00 71.81 105 PHE A O 1
ATOM 789 N N . GLU A 1 106 ? -7.164 -2.680 -47.064 1.00 64.56 106 GLU A N 1
ATOM 790 C CA . GLU A 1 106 ? -7.207 -3.010 -48.500 1.00 64.56 106 GLU A CA 1
ATOM 791 C C . GLU A 1 106 ? -8.478 -2.462 -49.160 1.00 64.56 106 GLU A C 1
ATOM 793 O O . GLU A 1 106 ? -9.538 -2.456 -48.486 1.00 64.56 106 GLU A O 1
#

InterPro domains:
  IPR025127 Protein of unknown function DUF4054 [PF13262] (3-83)

Radius of gyration: 18.61 Å; Cα contacts (8 Å, |Δi|>4): 94; chains: 1; bounding box: 45×22×70 Å

Organism: NCBI:txid412755

Sequence (106 aa):
ALLDAAIDAYIAVANPMVTNTVTCGLSASVLKEIERWLTAHLISITKDRMTTEEKLGEATVKYSGRFGEGLKSTSYGQTVLMLDTCGSFAKLGKKDVKIIAVTSFE

Secondary structure (DSSP, 8-state):
---HHHHHHHHHHHHHHHHHH--S---HHHHHHHHHHHHHHHHHHHTS--EEEE-SSS--EEE-S-TT-GGGGSHHHHHHHHH-TT-HHHHTTPPP----------

Foldseek 3Di:
DDDPVNLVVLLVVLLCVLVVQQDPDDDPVLSVLLSVLSSVVVCCVPPVQDFPDADPDPTDTHTAADPPPVLVRDPSSVVSCVSSPVCSVVCPPPDDDDDDDDPDDD

pLDDT: mean 82.74, std 15.12, range [47.94, 97.69]

Mean predicted aligned error: 8.81 Å